Protein AF-A0A973DKZ0-F1 (afdb_monomer_lite)

Secondary structure (DSSP, 8-state):
---------S-EEEEEE-SS-EEEEETTTEEEEESSTTSS-EE-HHHHHHHHHHHTT----HHHHHHHHHTTHHHH-TT-HHHHHHHHHHHHHHHHHHHHHHHHHHHHHHHHT-

Structure (mmCIF, N/CA/C/O backbone):
data_AF-A0A973DKZ0-F1
#
_entry.id   AF-A0A973DKZ0-F1
#
loop_
_atom_site.group_PDB
_atom_site.id
_atom_site.type_symbol
_atom_site.label_atom_id
_atom_site.label_alt_id
_atom_site.label_comp_id
_atom_site.label_asym_id
_atom_site.label_entity_id
_atom_site.label_seq_id
_atom_site.pdbx_PDB_ins_code
_atom_site.Cartn_x
_atom_site.Cartn_y
_atom_site.Cartn_z
_atom_site.occupancy
_atom_site.B_iso_or_equiv
_atom_site.auth_seq_id
_atom_site.auth_comp_id
_atom_site.auth_asym_id
_atom_site.auth_atom_id
_atom_site.pdbx_PDB_model_num
ATOM 1 N N . THR A 1 1 ? -16.437 -27.345 32.672 1.00 46.78 1 THR A N 1
ATOM 2 C CA . THR A 1 1 ? -16.214 -27.683 31.249 1.00 46.78 1 THR A CA 1
ATOM 3 C C . THR A 1 1 ? -15.326 -26.619 30.627 1.00 46.78 1 THR A C 1
ATOM 5 O O . THR A 1 1 ? -15.747 -25.480 30.497 1.00 46.78 1 THR A O 1
ATOM 8 N N . LYS A 1 2 ? -14.056 -26.940 30.335 1.00 55.28 2 LYS A N 1
ATOM 9 C CA . LYS A 1 2 ? -13.105 -26.011 29.693 1.00 55.28 2 LYS A CA 1
ATOM 10 C C . LYS A 1 2 ? -13.323 -26.050 28.176 1.00 55.28 2 LYS A C 1
ATOM 12 O O . LYS A 1 2 ? -12.632 -26.775 27.472 1.00 55.28 2 LYS A O 1
ATOM 17 N N . GLY A 1 3 ? -14.368 -25.370 27.711 1.00 75.81 3 GLY A N 1
ATOM 18 C CA . GLY A 1 3 ? -14.687 -25.247 26.290 1.00 75.81 3 GLY A CA 1
ATOM 19 C C . GLY A 1 3 ? -14.058 -23.989 25.705 1.00 75.81 3 GLY A C 1
ATOM 20 O O . GLY A 1 3 ? -14.110 -22.930 26.325 1.00 75.81 3 GLY A O 1
ATOM 21 N N . TRP A 1 4 ? -13.476 -24.101 24.515 1.00 78.88 4 TRP A N 1
ATOM 22 C CA . TRP A 1 4 ? -13.115 -22.927 23.728 1.00 78.88 4 TRP A CA 1
ATOM 23 C C . TRP A 1 4 ? -14.396 -22.261 23.230 1.00 78.88 4 TRP A C 1
ATOM 25 O O . TRP A 1 4 ? -15.238 -22.923 22.626 1.00 78.88 4 TRP A O 1
ATOM 35 N N . THR A 1 5 ? -14.543 -20.961 23.482 1.00 79.75 5 THR A N 1
ATOM 36 C CA . THR A 1 5 ? -15.636 -20.162 22.925 1.00 79.75 5 THR A CA 1
ATOM 37 C C . THR A 1 5 ? -15.070 -19.037 22.077 1.00 79.75 5 THR A C 1
ATOM 39 O O . THR A 1 5 ? -14.040 -18.444 22.403 1.00 79.75 5 THR A O 1
ATOM 42 N N . LYS A 1 6 ? -15.731 -18.762 20.957 1.00 80.12 6 LYS A N 1
ATOM 43 C CA . LYS A 1 6 ? -15.329 -17.699 20.044 1.00 80.12 6 LYS A CA 1
ATOM 44 C C . LYS A 1 6 ? -15.836 -16.365 20.584 1.00 80.12 6 LYS A C 1
ATOM 46 O O . LYS A 1 6 ? -17.042 -16.167 20.672 1.00 80.12 6 LYS A O 1
ATOM 51 N N . LEU A 1 7 ? -14.913 -15.467 20.919 1.00 78.12 7 LEU A N 1
ATOM 52 C CA . LEU A 1 7 ? -15.228 -14.168 21.526 1.00 78.12 7 LEU A CA 1
ATOM 53 C C . LEU A 1 7 ? -15.408 -13.044 20.500 1.00 78.12 7 LEU A C 1
ATOM 55 O O . LEU A 1 7 ? -16.255 -12.178 20.684 1.00 78.12 7 LEU A O 1
ATOM 59 N N . ALA A 1 8 ? -14.628 -13.054 19.419 1.00 74.88 8 ALA A N 1
ATOM 60 C CA . ALA A 1 8 ? -14.662 -12.013 18.398 1.00 74.88 8 ALA A CA 1
ATOM 61 C C . ALA A 1 8 ? -14.360 -12.580 17.004 1.00 74.88 8 ALA A C 1
ATOM 63 O O . ALA A 1 8 ? -13.845 -13.691 16.853 1.00 74.88 8 ALA A O 1
ATOM 64 N N . ASN A 1 9 ? -14.727 -11.815 15.978 1.00 75.00 9 ASN A N 1
ATOM 65 C CA . ASN A 1 9 ? -14.556 -12.158 14.571 1.00 75.00 9 ASN A CA 1
ATOM 66 C C . ASN A 1 9 ? -13.652 -11.109 13.909 1.00 75.00 9 ASN A C 1
ATOM 68 O O . ASN A 1 9 ? -13.944 -9.922 14.012 1.00 75.00 9 ASN A O 1
ATOM 72 N N . GLY A 1 10 ? -12.599 -11.545 13.213 1.00 76.12 10 GLY A N 1
ATOM 73 C CA . GLY A 1 10 ? -11.676 -10.669 12.483 1.00 76.12 10 GLY A CA 1
ATOM 74 C C . GLY A 1 10 ? -10.213 -10.824 12.900 1.00 76.12 10 GLY A C 1
ATOM 75 O O . GLY A 1 10 ? -9.881 -11.643 13.757 1.00 76.12 10 GLY A O 1
ATOM 76 N N . ASP A 1 11 ? -9.351 -10.022 12.275 1.00 80.44 11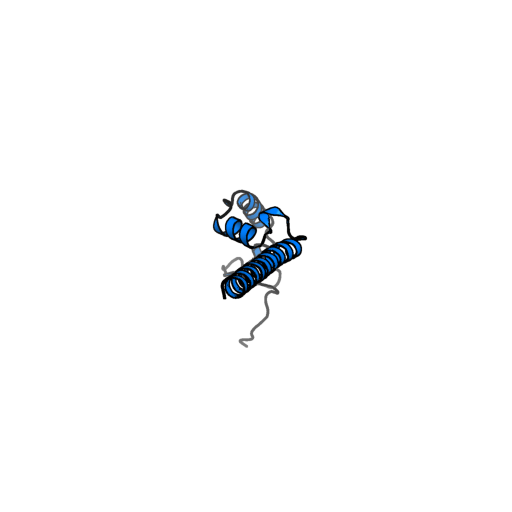 ASP A N 1
ATOM 77 C CA . ASP A 1 11 ? -7.915 -9.992 12.562 1.00 80.44 11 ASP A CA 1
ATOM 78 C C . ASP A 1 11 ? -7.646 -9.204 13.849 1.00 80.44 11 ASP A C 1
ATOM 80 O O . ASP A 1 11 ? -7.623 -7.965 13.870 1.00 80.44 11 ASP A O 1
ATOM 84 N N . ILE A 1 12 ? -7.456 -9.956 14.933 1.00 83.00 12 ILE A N 1
ATOM 85 C CA . ILE A 1 12 ? -7.060 -9.443 16.242 1.00 83.00 12 ILE A CA 1
ATOM 86 C C . ILE A 1 12 ? -5.532 -9.391 16.301 1.00 83.00 12 ILE A C 1
ATOM 88 O O . ILE A 1 12 ? -4.861 -10.416 16.203 1.00 83.00 12 ILE A O 1
ATOM 92 N N . HIS A 1 13 ? -4.979 -8.197 16.490 1.00 83.56 13 HIS A N 1
ATOM 93 C CA . HIS A 1 13 ? -3.535 -7.974 16.610 1.00 83.56 13 HIS A CA 1
ATOM 94 C C . HIS A 1 13 ? -3.057 -7.886 18.061 1.00 83.56 13 HIS A C 1
ATOM 96 O O . HIS A 1 13 ? -1.860 -7.982 18.317 1.00 83.56 13 HIS A O 1
ATOM 102 N N . GLY A 1 14 ? -3.977 -7.698 19.005 1.00 82.12 14 GLY A N 1
ATOM 103 C CA . GLY A 1 14 ? -3.668 -7.611 20.423 1.00 82.12 14 GLY A CA 1
ATOM 104 C C . GLY A 1 14 ? -4.909 -7.818 21.276 1.00 82.12 14 GLY A C 1
ATOM 105 O O . GLY A 1 14 ? -6.019 -7.474 20.870 1.00 82.12 14 GLY A O 1
ATOM 106 N N . VAL A 1 15 ? -4.690 -8.399 22.447 1.00 86.69 15 VAL A N 1
ATOM 107 C CA . VAL A 1 15 ? -5.682 -8.656 23.490 1.00 86.69 15 VAL A CA 1
ATOM 108 C C . VAL A 1 15 ? -5.095 -8.101 24.776 1.00 86.69 15 VAL A C 1
ATOM 110 O O . VAL A 1 15 ? -3.965 -8.444 25.118 1.00 86.69 15 VAL A O 1
ATOM 113 N N . ASP A 1 16 ? -5.863 -7.286 25.482 1.00 86.44 16 ASP A N 1
ATOM 114 C CA . ASP A 1 16 ? -5.559 -6.893 26.852 1.00 86.44 16 ASP A CA 1
ATOM 115 C C . ASP A 1 16 ? -6.770 -7.193 27.738 1.00 86.44 16 ASP A C 1
ATOM 117 O O . ASP A 1 16 ? -7.908 -6.862 27.404 1.00 86.44 16 ASP A O 1
ATOM 121 N N . ILE A 1 17 ? -6.527 -7.894 28.839 1.00 86.25 17 ILE A N 1
ATOM 122 C CA . ILE A 1 17 ? -7.562 -8.412 29.733 1.00 86.25 17 ILE A CA 1
ATOM 123 C C . ILE A 1 17 ? -7.261 -7.861 31.119 1.00 86.25 17 ILE A C 1
ATOM 125 O O . ILE A 1 17 ? -6.330 -8.309 31.783 1.00 86.25 17 ILE A O 1
ATOM 129 N N . SER A 1 18 ? -8.075 -6.905 31.553 1.00 84.62 18 SER A N 1
ATOM 130 C CA . SER A 1 18 ? -8.041 -6.346 32.900 1.00 84.62 18 SER A CA 1
ATOM 131 C C . SER A 1 18 ? -9.259 -6.812 33.703 1.00 84.62 18 SER A C 1
ATOM 133 O O . SER A 1 18 ? -10.240 -7.305 33.141 1.00 84.62 18 SER A O 1
ATOM 135 N N . GLU A 1 19 ? -9.221 -6.647 35.026 1.00 78.44 19 GLU A N 1
ATOM 136 C CA . GLU A 1 19 ? -10.309 -7.067 35.923 1.00 78.44 19 GLU A CA 1
ATOM 137 C C . GLU A 1 19 ? -11.636 -6.345 35.640 1.00 78.44 19 GLU A C 1
ATOM 139 O O . GLU A 1 19 ? -12.707 -6.891 35.895 1.00 78.44 19 GLU A O 1
ATOM 144 N N . GLN A 1 20 ? -11.572 -5.129 35.089 1.00 78.06 20 GLN A N 1
ATOM 145 C CA . GLN A 1 20 ? -12.742 -4.277 34.843 1.00 78.06 20 GLN A CA 1
ATOM 146 C C . GLN A 1 20 ? -13.125 -4.160 33.364 1.00 78.06 20 GLN A C 1
ATOM 148 O O . GLN A 1 20 ? -14.265 -3.817 33.058 1.00 78.06 20 GLN A O 1
ATOM 153 N N . GLN A 1 21 ? -12.200 -4.434 32.441 1.00 83.75 21 GLN A N 1
ATOM 154 C CA . GLN A 1 21 ? -12.451 -4.307 3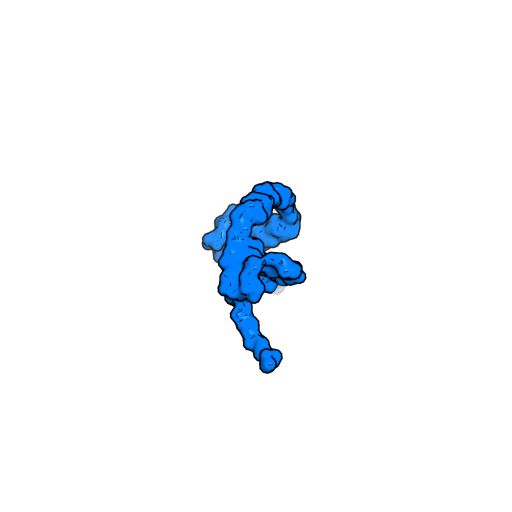1.007 1.0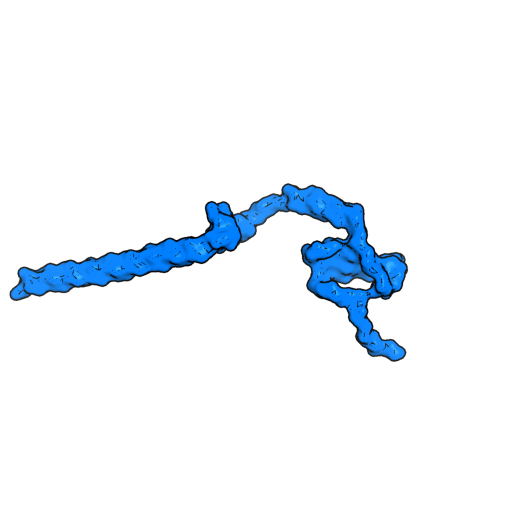0 83.75 21 GLN A CA 1
ATOM 155 C C . GLN A 1 21 ? -11.552 -5.233 30.194 1.00 83.75 21 GLN A C 1
ATOM 157 O O . GLN A 1 21 ? -10.381 -5.435 30.517 1.00 83.75 21 GLN A O 1
ATOM 162 N N . TRP A 1 22 ? -12.096 -5.780 29.114 1.00 88.38 22 TRP A N 1
ATOM 163 C CA . TRP A 1 22 ? -11.341 -6.512 28.104 1.00 88.38 22 TRP A CA 1
ATOM 164 C C . TRP A 1 22 ? -11.248 -5.641 26.863 1.00 88.38 22 TRP A C 1
ATOM 166 O O . TRP A 1 22 ? -12.248 -5.059 26.443 1.00 88.38 22 TRP A O 1
ATOM 176 N N . SER A 1 23 ? -10.073 -5.554 26.256 1.00 86.12 23 SER A N 1
ATOM 177 C CA . SER A 1 23 ? -9.875 -4.799 25.028 1.00 86.12 23 SER A CA 1
ATOM 178 C C . SER A 1 23 ? -9.221 -5.640 23.936 1.00 86.12 23 SER A C 1
ATOM 180 O O . SER A 1 23 ? -8.372 -6.499 24.179 1.00 86.12 23 SER A O 1
ATOM 182 N N . LEU A 1 24 ? -9.668 -5.405 22.707 1.00 86.94 24 LEU A N 1
ATOM 183 C CA . LEU A 1 24 ? -9.172 -6.029 21.492 1.00 86.94 24 LEU A CA 1
ATOM 184 C C . LEU A 1 24 ? -8.679 -4.953 20.541 1.00 86.94 24 LEU A C 1
ATOM 186 O O . LEU A 1 24 ? -9.359 -3.956 20.299 1.00 86.94 24 LEU A O 1
ATOM 190 N N . ILE A 1 25 ? -7.517 -5.194 19.947 1.00 83.00 25 ILE A N 1
ATOM 191 C CA . ILE A 1 25 ? -6.914 -4.306 18.960 1.00 83.00 25 ILE A CA 1
ATOM 192 C C . ILE A 1 25 ? -7.117 -4.926 17.583 1.00 83.00 25 ILE A C 1
ATOM 194 O O . ILE A 1 25 ? -6.554 -5.976 17.270 1.00 83.00 25 ILE A O 1
ATOM 198 N N . THR A 1 26 ? -7.905 -4.259 16.747 1.00 81.12 26 THR A N 1
ATOM 199 C CA . THR A 1 26 ? -8.187 -4.674 15.370 1.00 81.12 26 THR A CA 1
ATOM 200 C C . THR A 1 26 ? -7.578 -3.689 14.376 1.00 81.12 26 THR A C 1
ATOM 202 O O . THR A 1 26 ? -7.449 -2.493 14.644 1.00 81.12 26 THR A O 1
ATOM 205 N N . LYS A 1 27 ? -7.237 -4.172 13.179 1.00 71.19 27 LYS A N 1
ATOM 206 C CA . LYS A 1 27 ? -6.692 -3.323 12.107 1.00 71.19 27 LYS A CA 1
ATOM 207 C C . LYS A 1 27 ? -7.716 -2.348 11.524 1.00 71.19 27 LYS A C 1
ATOM 209 O O . LYS A 1 27 ? -7.348 -1.253 11.109 1.00 71.19 27 LYS A O 1
ATOM 214 N N . HIS A 1 28 ? -8.974 -2.778 11.439 1.00 67.12 28 HIS A N 1
ATOM 215 C CA . HIS A 1 28 ? -10.024 -2.068 10.705 1.00 67.12 28 HIS A CA 1
ATOM 216 C C . HIS A 1 28 ? -11.007 -1.319 11.607 1.00 67.12 28 HIS A C 1
ATOM 218 O O . HIS A 1 28 ? -11.521 -0.287 11.192 1.00 67.12 28 HIS A O 1
ATOM 224 N N . GLN A 1 29 ? -11.273 -1.824 12.814 1.00 67.88 29 GLN A N 1
ATOM 225 C CA . GLN A 1 29 ? -12.275 -1.270 13.733 1.00 67.88 29 GLN A CA 1
ATOM 226 C C . GLN A 1 29 ? -11.628 -0.577 14.944 1.00 67.88 29 GLN A C 1
ATOM 228 O O . GLN A 1 29 ? -12.329 -0.132 15.845 1.00 67.88 29 GLN A O 1
ATOM 233 N N . GLY A 1 30 ? -10.295 -0.463 14.968 1.00 75.94 30 GLY A N 1
ATOM 234 C CA . GLY A 1 30 ? -9.564 0.156 16.068 1.00 75.94 30 GLY A CA 1
ATOM 235 C C . GLY A 1 30 ? -9.615 -0.686 17.341 1.00 75.94 30 GLY A C 1
ATOM 236 O O . GLY A 1 30 ? -9.490 -1.914 17.291 1.00 75.94 30 GLY A O 1
ATOM 237 N N . ILE A 1 31 ? -9.762 -0.009 18.479 1.00 82.25 31 ILE A N 1
ATOM 238 C CA . ILE A 1 31 ? -9.808 -0.640 19.798 1.00 82.25 31 ILE A CA 1
ATOM 239 C C . ILE A 1 31 ? -11.268 -0.901 20.172 1.00 82.25 31 ILE A C 1
ATOM 241 O O . ILE A 1 31 ? -12.065 0.028 20.329 1.00 82.25 31 ILE A O 1
ATOM 245 N N . MET A 1 32 ? -11.604 -2.180 20.315 1.00 84.19 32 MET A N 1
ATOM 246 C CA . MET A 1 32 ? -12.887 -2.640 20.832 1.00 84.19 32 MET A CA 1
ATOM 247 C C . MET A 1 32 ? -12.754 -2.930 22.319 1.00 84.19 32 MET A C 1
ATOM 249 O O . MET A 1 32 ? -11.809 -3.596 22.731 1.00 84.19 32 MET A O 1
ATOM 253 N N . VAL A 1 33 ? -13.709 -2.466 23.114 1.00 86.69 33 VAL A N 1
ATOM 254 C CA . VAL A 1 33 ? -13.737 -2.657 24.564 1.00 86.69 33 VAL A CA 1
ATOM 255 C C . VAL A 1 33 ? -15.010 -3.401 24.942 1.00 86.69 33 VAL A C 1
ATOM 257 O O . VAL A 1 33 ? -16.087 -3.161 24.391 1.00 86.69 33 VAL A O 1
ATOM 260 N N . SER A 1 34 ? -14.876 -4.320 25.885 1.00 84.62 34 SER A N 1
ATOM 261 C CA . SER A 1 34 ? -15.965 -5.073 26.481 1.00 84.62 34 SER A CA 1
ATOM 262 C C . SER A 1 34 ? -15.897 -4.940 28.000 1.00 84.62 34 SER A C 1
ATOM 264 O O . SER A 1 34 ? -14.869 -5.216 28.619 1.00 84.62 34 SER A O 1
ATOM 266 N N . LEU A 1 35 ? -17.008 -4.508 28.594 1.00 83.00 35 LEU A N 1
ATOM 267 C CA . LEU A 1 35 ? -17.192 -4.401 30.048 1.00 83.00 35 LEU A CA 1
ATOM 268 C C . LEU A 1 35 ? -17.922 -5.624 30.627 1.00 83.00 35 LEU A C 1
ATOM 270 O O . LEU A 1 35 ? -18.055 -5.771 31.836 1.00 83.00 35 LEU A O 1
ATOM 274 N N . ASP A 1 36 ? -18.409 -6.510 29.761 1.00 80.31 36 ASP A N 1
ATOM 275 C CA . ASP A 1 36 ? -19.251 -7.656 30.097 1.00 80.31 36 ASP A CA 1
ATOM 276 C C . ASP A 1 36 ? -18.561 -8.996 29.796 1.00 80.31 36 ASP A C 1
ATOM 278 O O . ASP A 1 36 ? -19.217 -9.992 29.479 1.00 80.31 36 ASP A O 1
ATOM 282 N N . GLN A 1 37 ? -17.230 -9.018 29.932 1.00 78.62 37 GLN A N 1
ATOM 283 C CA . GLN A 1 37 ? -16.382 -10.207 29.769 1.00 78.62 37 GLN A CA 1
ATOM 284 C C . GLN A 1 37 ? -16.488 -10.838 28.368 1.00 78.62 37 GLN A C 1
ATOM 286 O O . GLN A 1 37 ? -16.563 -12.057 28.208 1.00 78.62 37 GLN A O 1
ATOM 291 N N . GLY A 1 38 ? -16.512 -9.998 27.335 1.00 72.06 38 GLY A N 1
ATOM 292 C CA . GLY A 1 38 ? -16.494 -10.406 25.932 1.00 72.06 38 GLY A CA 1
ATOM 293 C C . GLY A 1 38 ? -17.854 -10.800 25.356 1.00 72.06 38 GLY A C 1
ATOM 294 O O . GLY A 1 38 ? -17.888 -11.420 24.293 1.00 72.06 38 GLY A O 1
ATOM 295 N N . LYS A 1 39 ? -18.968 -10.466 26.027 1.00 77.31 39 LYS A N 1
ATOM 296 C CA . LYS A 1 39 ? -20.326 -10.703 25.500 1.00 77.31 39 LYS A CA 1
ATOM 297 C C . LYS A 1 39 ? -20.754 -9.621 24.509 1.00 77.31 39 LYS A C 1
ATOM 299 O O . LYS A 1 39 ? -21.392 -9.942 23.508 1.00 77.31 39 LYS A O 1
ATOM 304 N N . SER A 1 40 ? -20.379 -8.368 24.748 1.00 81.69 40 SER A N 1
ATOM 305 C CA . SER A 1 40 ? -20.609 -7.246 23.845 1.00 81.69 40 SER A CA 1
ATOM 306 C C . SER A 1 40 ? -19.338 -6.428 23.657 1.00 81.69 40 SER A C 1
ATOM 308 O O . SER A 1 40 ? -18.576 -6.165 24.589 1.00 81.69 40 SER A O 1
ATOM 310 N N . TRP A 1 41 ? -19.110 -6.032 22.408 1.00 82.62 41 TRP A N 1
ATOM 311 C CA . TRP A 1 41 ? -17.937 -5.279 21.987 1.00 82.62 41 TRP A CA 1
ATOM 312 C C . TRP A 1 41 ? -18.382 -3.915 21.487 1.00 82.62 41 TRP A C 1
ATOM 314 O O . TRP A 1 41 ? -19.175 -3.822 20.550 1.00 82.62 41 TRP A O 1
ATOM 324 N N . HIS A 1 42 ? -17.854 -2.861 22.099 1.00 82.31 42 HIS A N 1
ATOM 325 C CA . HIS A 1 42 ? -18.122 -1.485 21.710 1.00 82.31 42 HIS A CA 1
ATOM 326 C C . HIS A 1 42 ? -16.818 -0.820 21.279 1.00 82.31 42 HIS A C 1
ATOM 328 O O . HIS A 1 42 ? -15.782 -0.973 21.923 1.00 82.31 42 HIS A O 1
ATOM 334 N N . SER A 1 43 ? -16.855 -0.084 20.170 1.00 77.69 43 SER A N 1
ATOM 335 C CA . SER A 1 43 ? -15.714 0.729 19.750 1.00 77.69 43 SER A CA 1
ATOM 336 C C . SER A 1 43 ? -15.599 1.927 20.685 1.00 77.69 43 SER A C 1
ATOM 338 O O . SER A 1 43 ? -16.550 2.704 20.804 1.00 77.69 43 SER A O 1
ATOM 340 N N . ASP A 1 44 ? -14.445 2.115 21.323 1.00 75.25 44 ASP A N 1
ATOM 341 C CA . ASP A 1 44 ? -14.222 3.324 22.114 1.00 75.25 44 ASP A CA 1
ATOM 342 C C . ASP A 1 44 ? -13.933 4.491 21.162 1.00 75.25 44 ASP A C 1
ATOM 344 O O . ASP A 1 44 ? -12.863 4.592 20.553 1.00 75.25 44 ASP A O 1
ATOM 348 N N . ILE A 1 45 ? -14.921 5.372 21.004 1.00 72.75 45 ILE A N 1
ATOM 349 C CA . ILE A 1 45 ? -14.853 6.529 20.105 1.00 72.75 45 ILE A CA 1
ATOM 350 C C . ILE A 1 45 ? -13.759 7.510 20.555 1.00 72.75 45 ILE A C 1
ATOM 352 O O . ILE A 1 45 ? -13.117 8.124 19.706 1.00 72.75 45 ILE A O 1
ATOM 356 N N . LYS A 1 46 ? -13.483 7.647 21.862 1.00 74.81 46 LYS A N 1
ATOM 357 C CA . LYS A 1 46 ? -12.426 8.544 22.358 1.00 74.81 46 LYS A CA 1
ATOM 358 C C . LYS A 1 46 ? -11.049 8.020 21.984 1.00 74.81 46 LYS A C 1
ATOM 360 O O . LYS A 1 46 ? -10.241 8.781 21.457 1.00 74.81 46 LYS A O 1
ATOM 365 N N . ILE A 1 47 ? -10.795 6.734 22.211 1.00 71.06 47 ILE A N 1
ATOM 366 C CA . ILE A 1 47 ? -9.514 6.112 21.856 1.00 71.06 47 ILE A CA 1
ATOM 367 C C . ILE A 1 47 ? -9.336 6.094 20.335 1.00 71.06 47 ILE A C 1
ATOM 369 O O . ILE A 1 47 ? -8.261 6.415 19.833 1.00 71.06 47 ILE A O 1
ATOM 373 N N . THR A 1 48 ? -10.402 5.800 19.590 1.00 70.81 48 THR A N 1
ATOM 374 C CA . THR A 1 48 ? -10.391 5.836 18.121 1.00 70.81 48 THR A CA 1
ATOM 375 C C . THR A 1 48 ? -10.075 7.241 17.603 1.00 70.81 48 THR A C 1
ATOM 377 O O . THR A 1 48 ? -9.234 7.396 16.721 1.00 70.81 48 THR A O 1
ATOM 380 N N . ASN A 1 49 ? -10.667 8.282 18.193 1.00 72.25 49 ASN A N 1
ATOM 381 C CA . ASN A 1 49 ? -10.392 9.669 17.819 1.00 72.25 49 ASN A CA 1
ATOM 382 C C . ASN A 1 49 ? -8.971 10.115 18.190 1.00 72.25 49 ASN A C 1
ATOM 384 O O . ASN A 1 49 ? -8.351 10.826 17.404 1.00 72.25 49 ASN A O 1
ATOM 388 N N . LEU A 1 50 ? -8.429 9.674 19.331 1.00 71.88 50 LEU A N 1
ATOM 389 C CA . LEU A 1 50 ? -7.031 9.923 19.709 1.00 71.88 50 LEU A CA 1
ATOM 390 C C . LEU A 1 50 ? -6.044 9.208 18.775 1.00 71.88 50 LEU A C 1
ATOM 392 O O . LEU A 1 50 ? -5.039 9.780 18.367 1.00 71.88 50 LEU A O 1
ATOM 396 N N . LEU A 1 51 ? -6.335 7.967 18.386 1.00 68.81 51 LEU A N 1
ATOM 397 C CA . LEU A 1 51 ? -5.521 7.234 17.415 1.00 68.81 51 LEU A CA 1
ATOM 398 C C . LEU A 1 51 ? -5.565 7.883 16.030 1.00 68.81 51 LEU A C 1
ATOM 400 O O . LEU A 1 51 ? -4.539 7.931 15.349 1.00 68.81 51 LEU A O 1
ATOM 404 N N . ASN A 1 52 ? -6.730 8.389 15.621 1.00 68.62 52 ASN A N 1
ATOM 405 C CA . ASN A 1 52 ? -6.896 9.102 14.359 1.00 68.62 52 ASN A CA 1
ATOM 406 C C . ASN A 1 52 ? -6.174 10.455 14.377 1.00 68.62 52 ASN A C 1
ATOM 408 O O . ASN A 1 52 ? -5.488 10.772 13.411 1.00 68.62 52 ASN A O 1
ATOM 412 N N . SER A 1 53 ? -6.228 11.210 15.479 1.00 67.50 53 SER A N 1
ATOM 413 C CA . SER A 1 53 ? -5.485 12.473 15.599 1.00 67.50 53 SER A CA 1
ATOM 414 C C . SER A 1 53 ? -3.964 12.271 15.625 1.00 67.50 53 SER A C 1
ATOM 416 O O . SER A 1 53 ? -3.220 13.122 15.143 1.00 67.50 53 SER A O 1
ATOM 418 N N . MET A 1 54 ? -3.485 11.119 16.107 1.00 63.28 54 MET A N 1
ATOM 419 C CA . MET A 1 54 ? -2.077 10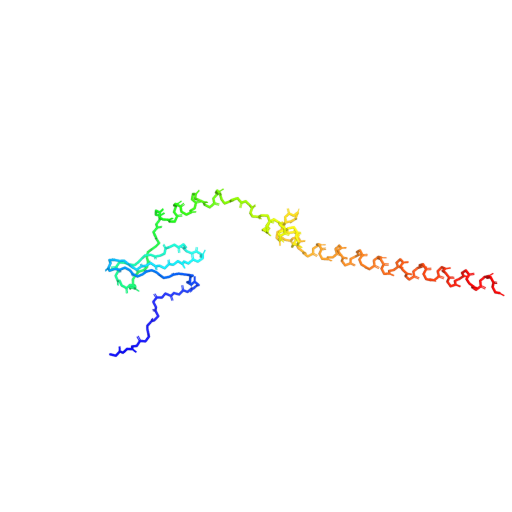.712 16.006 1.00 63.28 54 MET A CA 1
ATOM 420 C C . MET A 1 54 ? -1.704 10.122 14.635 1.00 63.28 54 MET A C 1
ATOM 422 O O . MET A 1 54 ? -0.522 10.056 14.291 1.00 63.28 54 MET A O 1
ATOM 426 N N . ALA A 1 55 ? -2.673 9.657 13.838 1.00 60.84 55 ALA A N 1
ATOM 427 C CA . ALA A 1 55 ? -2.405 9.038 12.541 1.00 60.84 55 ALA A CA 1
ATOM 428 C C . ALA A 1 55 ? -1.882 10.046 11.507 1.00 60.84 55 ALA A C 1
ATOM 430 O O . ALA A 1 55 ? -0.988 9.687 10.738 1.00 60.84 55 ALA A O 1
ATOM 431 N N . ASP A 1 56 ? -2.354 11.294 11.557 1.00 58.16 56 ASP A N 1
ATOM 432 C CA . ASP A 1 56 ? -1.890 12.387 10.688 1.00 58.16 56 ASP A CA 1
ATOM 433 C C . ASP A 1 56 ? -0.453 12.839 10.990 1.00 58.16 56 ASP A C 1
ATOM 435 O O . ASP A 1 56 ? 0.191 13.474 10.159 1.00 58.16 56 ASP A O 1
ATOM 439 N N . GLN A 1 57 ? 0.093 12.469 12.153 1.00 55.56 57 GLN A N 1
ATOM 440 C CA . GLN A 1 57 ? 1.448 12.839 12.569 1.00 55.56 57 GLN A CA 1
ATOM 441 C C . GLN A 1 57 ? 2.488 11.740 12.339 1.00 55.56 57 GLN A C 1
ATOM 443 O O . GLN A 1 57 ? 3.643 11.895 12.737 1.00 55.56 57 GLN A O 1
ATOM 448 N N . ARG A 1 58 ? 2.125 10.612 11.711 1.00 58.53 58 ARG A N 1
ATOM 449 C CA . ARG A 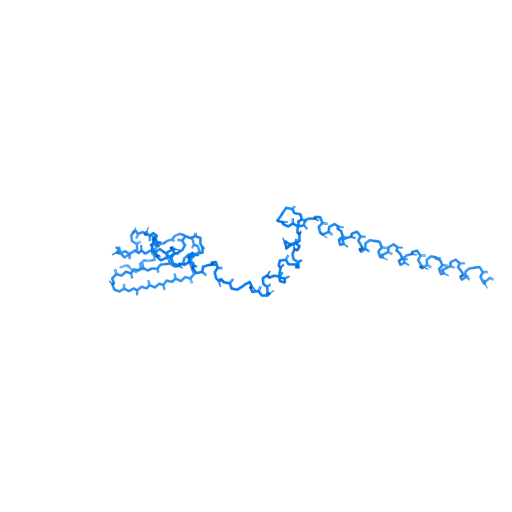1 58 ? 3.120 9.571 11.430 1.00 58.53 58 ARG A CA 1
ATOM 450 C C . ARG A 1 58 ? 4.066 10.084 10.345 1.00 58.53 58 ARG A C 1
ATOM 452 O O . ARG A 1 58 ? 3.613 10.279 9.215 1.00 58.53 58 ARG A O 1
ATOM 459 N N . PRO A 1 59 ? 5.369 10.263 10.635 1.00 57.12 59 PRO A N 1
ATOM 460 C CA . PRO A 1 59 ? 6.322 10.648 9.609 1.00 57.12 59 PRO A CA 1
ATOM 461 C C . PRO A 1 59 ? 6.259 9.604 8.497 1.00 57.12 59 PRO A C 1
ATOM 463 O O . PRO A 1 59 ? 6.245 8.398 8.771 1.00 57.12 59 PRO A O 1
ATOM 466 N N . ILE A 1 60 ? 6.163 10.065 7.248 1.00 59.03 60 ILE A N 1
ATOM 467 C CA . ILE A 1 60 ? 6.167 9.191 6.076 1.00 59.03 60 ILE A CA 1
ATOM 468 C C . ILE A 1 60 ? 7.446 8.360 6.158 1.00 59.03 60 ILE A C 1
ATOM 470 O O . ILE A 1 60 ? 8.546 8.859 5.933 1.00 59.03 60 ILE A O 1
ATOM 474 N N . GLN A 1 61 ? 7.302 7.093 6.547 1.00 67.62 61 GLN A N 1
ATOM 475 C CA . GLN A 1 61 ? 8.437 6.194 6.657 1.00 67.62 61 GLN A CA 1
ATOM 476 C C . GLN A 1 61 ? 9.044 6.065 5.267 1.00 67.62 61 GLN A C 1
ATOM 478 O O . GLN A 1 61 ? 8.350 5.697 4.317 1.00 67.62 61 GLN A O 1
ATOM 483 N N . LEU A 1 62 ? 10.341 6.345 5.156 1.00 64.38 62 LEU A N 1
ATOM 484 C CA . LEU A 1 62 ? 11.078 6.271 3.897 1.00 64.38 62 LEU A CA 1
ATOM 485 C C . LEU A 1 62 ? 10.891 4.903 3.219 1.00 64.38 62 LEU A C 1
ATOM 487 O O . LEU A 1 62 ? 10.761 4.828 2.004 1.00 64.38 62 LEU A O 1
ATOM 491 N N . GLY A 1 63 ? 10.752 3.833 4.010 1.00 65.31 63 GLY A N 1
ATOM 492 C CA . GLY A 1 63 ? 10.428 2.494 3.513 1.00 65.31 63 GLY A CA 1
ATOM 493 C C . GLY A 1 63 ? 9.058 2.389 2.831 1.00 65.31 63 GLY A C 1
ATOM 494 O O . GLY A 1 63 ? 8.928 1.689 1.832 1.00 65.31 63 GLY A O 1
ATOM 495 N N . LYS A 1 64 ? 8.040 3.117 3.304 1.00 65.56 64 LYS A N 1
ATOM 496 C CA . LYS A 1 64 ? 6.717 3.166 2.664 1.00 65.56 64 LYS A CA 1
ATOM 497 C C . LYS A 1 64 ? 6.758 3.975 1.368 1.00 65.56 64 LYS A C 1
ATOM 499 O O . LYS A 1 64 ? 6.173 3.540 0.385 1.00 65.56 64 LYS A O 1
ATOM 504 N N . LEU A 1 65 ? 7.508 5.078 1.342 1.00 67.25 65 LEU A N 1
ATOM 505 C CA . LEU A 1 65 ? 7.737 5.858 0.123 1.00 67.25 65 LEU A CA 1
ATOM 506 C C . LEU A 1 65 ? 8.507 5.047 -0.927 1.00 67.25 65 LEU A C 1
ATOM 508 O O . LEU A 1 65 ? 8.107 5.006 -2.083 1.00 67.25 65 LEU A O 1
ATOM 512 N N . MET A 1 66 ? 9.572 4.356 -0.515 1.00 68.50 66 MET A N 1
ATOM 513 C CA . MET A 1 66 ? 10.365 3.486 -1.385 1.00 68.50 66 MET A CA 1
ATOM 514 C C . MET A 1 66 ? 9.514 2.342 -1.943 1.00 68.50 66 MET A C 1
ATOM 516 O O . MET A 1 66 ? 9.589 2.036 -3.129 1.00 68.50 66 MET A O 1
ATOM 520 N N . ASN A 1 67 ? 8.655 1.746 -1.113 1.00 67.75 67 ASN A N 1
ATOM 521 C CA . ASN A 1 67 ? 7.727 0.704 -1.540 1.00 67.75 67 ASN A CA 1
ATOM 522 C C . ASN A 1 67 ? 6.652 1.244 -2.503 1.00 67.75 67 ASN A C 1
ATOM 524 O O . ASN A 1 67 ? 6.356 0.623 -3.523 1.00 67.75 67 ASN A O 1
ATOM 528 N N . ASP A 1 68 ? 6.096 2.426 -2.235 1.00 63.38 68 ASP A N 1
ATOM 529 C CA . ASP A 1 68 ? 5.123 3.069 -3.124 1.00 63.38 68 ASP A CA 1
ATOM 530 C C . ASP A 1 68 ? 5.767 3.531 -4.446 1.00 63.38 68 ASP A C 1
ATOM 532 O O . ASP A 1 68 ? 5.106 3.498 -5.484 1.00 63.38 68 ASP A O 1
ATOM 536 N N . LEU A 1 69 ? 7.055 3.893 -4.450 1.00 68.94 69 LEU A N 1
ATOM 537 C CA . LEU A 1 69 ? 7.830 4.173 -5.662 1.00 68.94 69 LEU A CA 1
ATOM 538 C C . LEU A 1 69 ? 8.093 2.885 -6.454 1.00 68.94 69 LEU A C 1
ATOM 540 O O . LEU A 1 69 ? 7.827 2.834 -7.652 1.00 68.94 69 LEU A O 1
ATOM 544 N N . HIS A 1 70 ? 8.545 1.826 -5.779 1.00 67.94 70 HIS A N 1
ATOM 545 C CA . HIS A 1 70 ? 8.833 0.527 -6.389 1.00 67.94 70 HIS A CA 1
ATOM 546 C C . HIS A 1 70 ? 7.581 -0.132 -6.983 1.00 67.94 70 HIS A C 1
ATOM 548 O O . HIS A 1 70 ? 7.639 -0.757 -8.036 1.00 67.94 70 HIS A O 1
ATOM 554 N N . THR A 1 71 ? 6.422 0.055 -6.348 1.00 63.81 71 THR A N 1
ATOM 555 C CA . THR A 1 71 ? 5.131 -0.436 -6.854 1.00 63.81 71 THR A CA 1
ATOM 556 C C . THR A 1 71 ? 4.437 0.531 -7.823 1.00 63.81 71 THR A C 1
ATOM 558 O O . THR A 1 71 ? 3.288 0.285 -8.200 1.00 63.81 71 THR A O 1
ATOM 561 N N . GLY A 1 72 ? 5.085 1.641 -8.205 1.00 58.91 72 GLY A N 1
ATOM 562 C CA . GLY A 1 72 ? 4.546 2.665 -9.114 1.00 58.91 72 GLY A CA 1
ATOM 563 C C . GLY A 1 72 ? 3.350 3.449 -8.556 1.00 58.91 72 GLY A C 1
ATOM 564 O O . GLY A 1 72 ? 2.746 4.272 -9.248 1.00 58.91 72 GLY A O 1
ATOM 565 N N . LYS A 1 73 ? 2.990 3.213 -7.291 1.00 60.16 73 LYS A N 1
ATOM 566 C CA . LYS A 1 73 ? 1.822 3.786 -6.619 1.00 60.16 73 LYS A CA 1
ATOM 567 C C . LYS A 1 73 ? 2.007 5.276 -6.323 1.00 60.16 73 LYS A C 1
ATOM 569 O O . LYS A 1 73 ? 1.026 6.013 -6.386 1.00 60.16 73 LYS A O 1
ATOM 574 N N . ALA A 1 74 ? 3.244 5.705 -6.058 1.00 56.34 74 ALA A N 1
ATOM 575 C CA . ALA A 1 74 ? 3.598 7.092 -5.747 1.00 56.34 74 ALA A CA 1
ATOM 576 C C . ALA A 1 74 ? 3.505 8.041 -6.955 1.00 56.34 74 ALA A C 1
ATOM 578 O O . ALA A 1 74 ? 3.239 9.223 -6.770 1.00 56.34 74 ALA A O 1
ATOM 579 N N . LEU A 1 75 ? 3.706 7.539 -8.180 1.00 58.69 75 LEU A N 1
ATOM 580 C CA . LEU A 1 75 ? 3.722 8.377 -9.386 1.00 58.69 75 LEU A CA 1
ATOM 581 C C . LEU A 1 75 ? 2.384 8.387 -10.137 1.00 58.69 75 LEU A C 1
ATOM 583 O O . LEU A 1 75 ? 2.055 9.397 -10.749 1.00 58.69 75 LEU A O 1
ATOM 587 N N . MET A 1 76 ? 1.604 7.296 -10.108 1.00 56.94 76 MET A N 1
ATOM 588 C CA . MET A 1 76 ? 0.390 7.188 -10.940 1.00 56.94 76 MET A CA 1
ATOM 589 C C . MET A 1 76 ? -0.839 6.570 -10.253 1.00 56.94 76 MET A C 1
ATOM 591 O O . MET A 1 76 ? -1.863 6.365 -10.897 1.00 56.94 76 MET A O 1
ATOM 595 N N . GLY A 1 77 ? -0.815 6.326 -8.939 1.00 54.81 77 GLY A N 1
ATOM 596 C CA . GLY A 1 77 ? -2.000 5.870 -8.206 1.00 54.81 77 GLY A CA 1
ATOM 597 C C . GLY A 1 77 ? -2.460 4.441 -8.552 1.00 54.81 77 GLY A C 1
ATOM 598 O O . GLY A 1 77 ? -2.054 3.815 -9.529 1.00 54.81 77 GLY A O 1
ATOM 599 N N . SER A 1 78 ? -3.329 3.877 -7.707 1.00 57.53 78 SER A N 1
ATOM 600 C CA . SER A 1 78 ? -3.661 2.438 -7.686 1.00 57.53 78 SER A CA 1
ATOM 601 C C . SER A 1 78 ? -4.254 1.850 -8.980 1.00 57.53 78 SER A C 1
ATOM 603 O O . SER A 1 78 ? -4.314 0.627 -9.090 1.00 57.53 78 SER A O 1
ATOM 605 N N . LYS A 1 79 ? -4.704 2.676 -9.934 1.00 60.62 79 LYS A N 1
ATOM 606 C CA . LYS A 1 79 ? -5.309 2.226 -11.200 1.00 60.62 79 LYS A CA 1
ATOM 607 C C . LYS A 1 79 ? -4.293 1.946 -12.311 1.00 60.62 79 LYS A C 1
ATOM 609 O O . LYS A 1 79 ? -4.597 1.171 -13.207 1.00 60.62 79 LYS A O 1
ATOM 614 N N . TYR A 1 80 ? -3.095 2.522 -12.243 1.00 60.59 80 TYR A N 1
ATOM 615 C CA . TYR A 1 80 ? -2.129 2.493 -13.348 1.00 60.59 80 TYR A CA 1
ATOM 616 C C . TYR A 1 80 ? -0.907 1.610 -13.077 1.00 60.59 80 TYR A C 1
ATOM 618 O O . TYR A 1 80 ? 0.057 1.640 -13.833 1.00 60.59 80 TYR A O 1
ATOM 626 N N . LYS A 1 81 ? -0.942 0.761 -12.042 1.00 62.22 81 LYS A N 1
ATOM 627 C CA . LYS A 1 81 ? 0.131 -0.219 -11.782 1.00 62.22 81 LYS A CA 1
ATOM 628 C C . LYS A 1 81 ? 0.441 -1.104 -12.997 1.00 62.22 81 LYS A C 1
ATOM 630 O O . LYS A 1 81 ? 1.585 -1.496 -13.186 1.00 62.22 81 LYS A O 1
ATOM 635 N N . TRP A 1 82 ? -0.569 -1.387 -13.819 1.00 67.75 82 TRP A N 1
ATOM 636 C CA . TRP A 1 82 ? -0.428 -2.213 -15.017 1.00 67.75 82 TRP A CA 1
ATOM 637 C C . TRP A 1 82 ? 0.338 -1.501 -16.146 1.00 67.75 82 TRP A C 1
ATOM 639 O O . TRP A 1 82 ? 1.208 -2.109 -16.757 1.00 67.75 82 TRP A O 1
ATOM 649 N N . ILE A 1 83 ? 0.146 -0.183 -16.318 1.00 75.94 83 ILE A N 1
ATOM 650 C CA . ILE A 1 83 ? 0.868 0.605 -17.338 1.00 75.94 83 ILE A CA 1
ATOM 651 C C . ILE A 1 83 ? 2.377 0.645 -17.065 1.00 75.94 83 ILE A C 1
ATOM 653 O O . ILE A 1 83 ? 3.189 0.663 -17.984 1.00 75.94 83 ILE A O 1
ATOM 657 N N . TRP A 1 84 ? 2.759 0.639 -15.784 1.00 73.38 84 TRP A N 1
ATOM 658 C CA . TRP A 1 84 ? 4.159 0.639 -15.369 1.00 73.38 84 TRP A CA 1
ATOM 659 C C . TRP A 1 84 ? 4.868 -0.658 -15.762 1.00 73.38 84 TRP A C 1
ATOM 661 O O . TRP A 1 84 ? 6.005 -0.617 -16.230 1.00 73.38 84 TRP A O 1
ATOM 671 N N . ALA A 1 85 ? 4.187 -1.796 -15.606 1.00 77.94 85 ALA A N 1
ATOM 672 C CA . ALA A 1 85 ? 4.708 -3.086 -16.042 1.00 77.94 85 ALA A CA 1
ATOM 673 C C . ALA A 1 85 ? 4.874 -3.131 -17.568 1.00 77.94 85 ALA A C 1
ATOM 675 O O . ALA A 1 85 ? 5.912 -3.585 -18.049 1.00 77.94 85 ALA A O 1
ATOM 676 N N . ASP A 1 86 ? 3.912 -2.584 -18.315 1.00 83.56 86 ASP A N 1
ATOM 677 C CA . ASP A 1 86 ? 3.961 -2.545 -19.779 1.00 83.56 86 ASP A CA 1
ATOM 678 C C . ASP A 1 86 ? 5.111 -1.678 -20.303 1.00 83.56 86 ASP A C 1
ATOM 680 O O . ASP A 1 86 ? 5.817 -2.084 -21.224 1.00 83.56 86 ASP A O 1
ATOM 684 N N . ILE A 1 87 ? 5.366 -0.517 -19.689 1.00 85.31 87 ILE A N 1
ATOM 685 C CA . ILE A 1 87 ? 6.511 0.337 -20.047 1.00 85.31 87 ILE A CA 1
ATOM 686 C C . ILE A 1 87 ? 7.829 -0.397 -19.780 1.00 85.31 87 ILE A C 1
ATOM 688 O O . ILE A 1 87 ? 8.727 -0.381 -20.623 1.00 85.31 87 ILE A O 1
ATOM 692 N N . LEU A 1 88 ? 7.953 -1.071 -18.633 1.00 86.00 88 LEU A N 1
ATOM 693 C CA . LEU A 1 88 ? 9.164 -1.819 -18.292 1.00 86.00 88 LEU A CA 1
ATOM 694 C C . LEU A 1 88 ? 9.401 -2.976 -19.275 1.00 86.00 88 LEU A C 1
ATOM 696 O O . LEU A 1 88 ? 10.517 -3.171 -19.760 1.00 86.00 88 LEU A O 1
ATOM 700 N N . ALA A 1 89 ? 8.337 -3.711 -19.605 1.00 88.19 89 ALA A N 1
ATOM 701 C CA . ALA A 1 89 ? 8.365 -4.776 -20.597 1.00 88.19 89 ALA A CA 1
ATOM 702 C C . ALA A 1 89 ? 8.749 -4.234 -21.980 1.00 88.19 89 ALA A C 1
ATOM 704 O O . ALA A 1 89 ? 9.604 -4.809 -22.652 1.00 88.19 89 ALA A O 1
ATOM 705 N N . PHE A 1 90 ? 8.193 -3.091 -22.381 1.00 93.31 90 PHE A N 1
ATOM 706 C CA . PHE A 1 90 ? 8.508 -2.443 -23.650 1.00 93.31 90 PHE A CA 1
ATOM 707 C C . PHE A 1 90 ? 9.987 -2.050 -23.748 1.00 93.31 90 PHE A C 1
ATOM 709 O O . PHE A 1 90 ? 10.630 -2.320 -24.764 1.00 93.31 90 PHE A O 1
ATOM 716 N N . VAL A 1 91 ? 10.559 -1.482 -22.682 1.00 93.94 91 VAL A N 1
ATOM 717 C CA . VAL A 1 91 ? 11.992 -1.148 -22.623 1.00 93.94 91 VAL A CA 1
ATOM 718 C C . VAL A 1 91 ? 12.854 -2.406 -22.754 1.00 93.94 91 VAL A C 1
ATOM 720 O O . VAL A 1 91 ? 13.813 -2.402 -23.524 1.00 93.94 91 VAL A O 1
ATOM 723 N N . LEU A 1 92 ? 12.505 -3.501 -22.071 1.00 93.75 92 LEU A N 1
ATOM 724 C CA . LEU A 1 92 ? 13.232 -4.776 -22.167 1.00 93.75 92 LEU A CA 1
ATOM 725 C C . LEU A 1 92 ? 13.162 -5.391 -23.572 1.00 93.75 92 LEU A C 1
ATOM 727 O O . LEU A 1 92 ? 14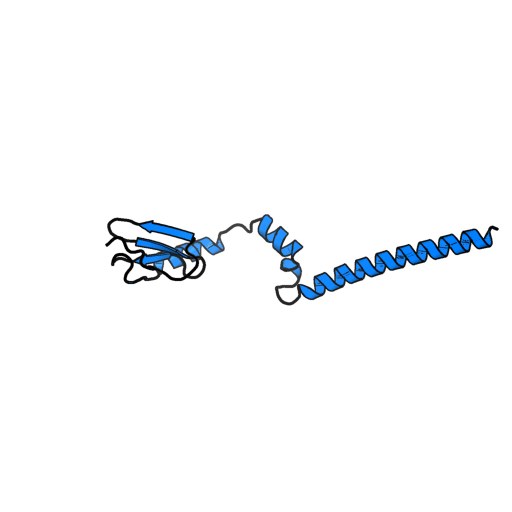.168 -5.898 -24.081 1.00 93.75 92 LEU A O 1
ATOM 731 N N . VAL A 1 93 ? 12.000 -5.315 -24.223 1.00 96.00 93 VAL A N 1
ATOM 732 C CA . VAL A 1 93 ? 11.817 -5.755 -25.612 1.00 96.00 93 VAL A CA 1
ATOM 733 C C . VAL A 1 93 ? 12.677 -4.914 -26.553 1.00 96.00 93 VAL A C 1
ATOM 735 O O . VAL A 1 93 ? 13.414 -5.473 -27.365 1.00 96.00 93 VAL A O 1
ATOM 738 N N . MET A 1 94 ? 12.656 -3.586 -26.411 1.00 94.00 94 MET A N 1
ATOM 739 C CA . MET A 1 94 ? 13.500 -2.684 -27.200 1.00 94.00 94 MET A CA 1
ATOM 740 C C . MET A 1 94 ? 14.985 -2.977 -27.002 1.00 94.00 94 MET A C 1
ATOM 742 O O . MET A 1 94 ? 15.729 -3.058 -27.980 1.00 94.00 94 MET A O 1
ATOM 746 N N . LEU A 1 95 ? 15.426 -3.210 -25.766 1.00 93.62 95 LEU A N 1
ATOM 747 C CA . LEU A 1 95 ? 16.821 -3.527 -25.470 1.00 93.62 95 LEU A CA 1
ATOM 748 C C . LEU A 1 95 ? 17.254 -4.842 -26.137 1.00 93.62 95 LEU A C 1
ATOM 750 O O . LEU A 1 95 ? 18.315 -4.910 -26.760 1.00 93.62 95 LEU A O 1
ATOM 754 N N . SER A 1 96 ? 16.393 -5.859 -26.083 1.00 93.88 96 SER A N 1
ATOM 755 C CA . SER A 1 96 ? 16.624 -7.162 -26.717 1.00 93.88 96 SER A CA 1
ATOM 756 C C . SER A 1 96 ? 16.703 -7.046 -28.243 1.00 93.88 96 SER A C 1
ATOM 758 O O . SER A 1 96 ? 17.642 -7.551 -28.861 1.00 93.88 96 SER A O 1
ATOM 760 N N . LEU A 1 97 ? 15.768 -6.312 -28.856 1.00 94.06 97 LEU A N 1
ATOM 761 C CA . LEU A 1 97 ? 15.770 -6.025 -30.293 1.00 94.06 97 LEU A CA 1
ATOM 762 C C . LEU A 1 97 ? 17.026 -5.261 -30.721 1.00 94.06 97 LEU A C 1
ATOM 764 O O . LEU A 1 97 ? 17.622 -5.577 -31.750 1.00 94.06 97 LEU A O 1
ATOM 768 N N . THR A 1 98 ? 17.467 -4.296 -29.914 1.00 93.38 98 THR A N 1
ATOM 769 C CA . THR A 1 98 ? 18.676 -3.510 -30.194 1.00 93.38 98 THR A CA 1
ATOM 770 C C . THR A 1 98 ? 19.925 -4.395 -30.170 1.00 93.38 98 THR A C 1
ATOM 772 O O . THR A 1 98 ? 20.773 -4.291 -31.060 1.00 93.38 98 THR A O 1
ATOM 775 N N . GLY A 1 99 ? 20.017 -5.331 -29.220 1.00 91.44 99 GLY A N 1
ATOM 776 C CA . GLY A 1 99 ? 21.093 -6.324 -29.171 1.00 91.44 99 GLY A CA 1
ATOM 777 C C . GLY A 1 99 ? 21.127 -7.223 -30.412 1.00 91.44 99 GLY A C 1
ATOM 778 O O . GLY A 1 99 ? 22.182 -7.388 -31.030 1.00 91.44 99 GLY A O 1
ATOM 779 N N . ILE A 1 100 ? 19.968 -7.740 -30.835 1.00 93.25 100 ILE A N 1
ATOM 780 C CA . ILE A 1 100 ? 19.833 -8.559 -32.053 1.00 93.25 100 ILE A CA 1
ATOM 781 C C . ILE A 1 100 ? 20.232 -7.754 -33.297 1.00 93.25 100 ILE A C 1
ATOM 783 O O . ILE A 1 100 ? 20.975 -8.246 -34.151 1.00 93.25 100 ILE A O 1
ATOM 787 N N . TYR A 1 101 ? 19.801 -6.496 -33.388 1.00 92.69 101 TYR A N 1
ATOM 788 C CA . TYR A 1 101 ? 20.158 -5.599 -34.484 1.00 92.69 101 TYR A CA 1
ATOM 789 C C . TYR A 1 101 ? 21.673 -5.362 -34.567 1.00 92.69 101 TYR A C 1
ATOM 791 O O . TYR A 1 101 ? 22.270 -5.484 -35.642 1.00 92.69 101 TYR A O 1
ATOM 799 N N . MET A 1 102 ? 22.325 -5.077 -33.435 1.00 91.44 102 MET A N 1
ATOM 800 C CA . MET A 1 102 ? 23.779 -4.904 -33.378 1.00 91.44 102 MET A CA 1
ATOM 801 C C . MET A 1 102 ? 24.526 -6.184 -33.760 1.00 91.44 102 MET A C 1
ATOM 803 O O . MET A 1 102 ? 25.517 -6.115 -34.494 1.00 91.44 102 MET A O 1
ATOM 807 N N . TRP A 1 103 ? 24.041 -7.347 -33.317 1.00 91.44 103 TRP A N 1
ATOM 808 C CA . TRP A 1 103 ? 24.600 -8.639 -33.705 1.00 91.44 103 TRP A CA 1
ATOM 809 C C . TRP A 1 103 ? 24.516 -8.843 -35.218 1.00 91.44 103 TRP A C 1
ATOM 811 O O . TRP A 1 103 ? 25.533 -9.125 -35.854 1.00 91.44 103 TRP A O 1
ATOM 821 N N . TRP A 1 104 ? 23.353 -8.601 -35.823 1.00 89.81 104 TRP A N 1
ATOM 822 C CA . TRP A 1 104 ? 23.177 -8.758 -37.265 1.00 89.81 104 TRP A CA 1
ATOM 823 C C . TRP A 1 104 ? 24.064 -7.792 -38.063 1.00 89.81 104 TRP A C 1
ATOM 825 O O . TRP A 1 104 ? 24.736 -8.202 -39.014 1.00 89.81 104 TRP A O 1
ATOM 835 N N . LYS A 1 105 ? 24.158 -6.525 -37.642 1.00 88.25 105 LYS A N 1
ATOM 836 C CA . LYS A 1 105 ? 25.078 -5.542 -38.238 1.00 88.25 105 LYS A CA 1
ATOM 837 C C . LYS A 1 105 ? 26.538 -6.006 -38.152 1.00 88.25 105 LYS A C 1
ATOM 839 O O . LYS A 1 105 ? 27.291 -5.843 -39.112 1.00 88.25 105 LYS A O 1
ATOM 844 N N . SER A 1 106 ? 26.936 -6.600 -37.027 1.00 84.38 106 SER A N 1
ATOM 845 C CA . SER A 1 106 ? 28.278 -7.161 -36.830 1.00 84.38 106 SER A CA 1
ATOM 846 C C . SER A 1 106 ? 28.549 -8.345 -37.768 1.00 84.38 106 SER A C 1
ATOM 848 O O . SER A 1 106 ? 29.600 -8.385 -38.405 1.00 84.38 106 SER A O 1
ATOM 850 N N . GLN A 1 107 ? 27.585 -9.258 -37.941 1.00 85.62 107 GLN A N 1
ATOM 851 C CA . GLN A 1 107 ? 27.709 -10.394 -38.867 1.00 85.62 107 GLN A CA 1
ATOM 852 C C . GLN A 1 107 ? 27.814 -9.947 -40.330 1.00 85.62 107 GLN A C 1
ATOM 854 O O . GLN A 1 107 ? 28.693 -10.417 -41.049 1.00 85.62 107 GLN A O 1
ATOM 859 N N . LYS A 1 108 ? 26.990 -8.982 -40.767 1.00 82.25 108 LYS A N 1
ATOM 860 C CA . LYS A 1 108 ? 27.075 -8.428 -42.132 1.00 82.25 108 LYS A CA 1
ATOM 861 C C . LYS A 1 108 ? 28.434 -7.783 -42.409 1.00 82.25 108 LYS A C 1
ATOM 863 O O . LYS A 1 108 ? 28.988 -7.977 -43.484 1.00 82.25 108 LYS A O 1
ATOM 868 N N . ARG A 1 109 ? 29.005 -7.073 -41.428 1.00 74.94 109 ARG A N 1
ATOM 869 C CA . ARG A 1 109 ? 30.368 -6.523 -41.535 1.00 74.94 109 ARG A CA 1
ATOM 870 C C . ARG A 1 109 ? 31.427 -7.612 -41.685 1.00 74.94 109 ARG A C 1
ATOM 872 O O . ARG A 1 109 ? 32.339 -7.438 -42.477 1.00 74.94 109 ARG A O 1
ATOM 879 N N . LYS A 1 110 ? 31.314 -8.722 -40.953 1.00 73.50 110 LYS A N 1
ATOM 880 C CA . LYS A 1 110 ? 32.265 -9.843 -41.055 1.00 73.50 110 LYS A CA 1
ATOM 881 C C . LYS A 1 110 ? 32.197 -10.554 -42.407 1.00 73.50 110 LYS A C 1
ATOM 883 O O . LYS A 1 110 ? 33.232 -10.971 -42.906 1.00 73.50 110 LYS A O 1
ATOM 888 N N . LEU A 1 111 ? 31.005 -10.662 -42.994 1.00 74.44 111 LEU A N 1
ATOM 889 C CA . LEU A 1 111 ? 30.808 -11.248 -44.323 1.00 74.44 111 LEU A CA 1
ATOM 890 C C . LEU A 1 111 ? 31.300 -10.342 -45.458 1.00 74.44 111 LEU A C 1
ATOM 892 O O . LEU A 1 111 ? 31.727 -10.855 -46.475 1.00 74.44 111 LEU A O 1
ATOM 896 N N . ALA A 1 112 ? 31.259 -9.019 -45.286 1.00 70.44 112 ALA A N 1
ATOM 897 C CA . ALA A 1 112 ? 31.755 -8.070 -46.287 1.00 70.44 112 ALA A CA 1
ATOM 898 C C . ALA A 1 112 ? 33.290 -7.909 -46.295 1.00 70.44 112 ALA A C 1
ATOM 900 O O . ALA A 1 112 ? 33.830 -7.295 -47.207 1.00 70.44 112 ALA A O 1
ATOM 901 N N . ILE A 1 113 ? 33.981 -8.399 -45.258 1.00 66.44 113 ILE A N 1
ATOM 902 C CA . ILE A 1 113 ? 35.448 -8.324 -45.108 1.00 66.44 113 ILE A CA 1
ATOM 903 C C . ILE A 1 113 ? 36.113 -9.673 -45.473 1.00 66.44 113 ILE A C 1
ATOM 905 O O . ILE A 1 113 ? 37.336 -9.786 -45.448 1.00 66.44 113 ILE A O 1
ATOM 909 N N . LYS A 1 114 ? 35.322 -10.697 -45.813 1.00 49.94 114 LYS A N 1
ATOM 910 C CA . LYS A 1 114 ? 35.796 -12.007 -46.270 1.00 49.94 114 LYS A CA 1
ATOM 911 C C . LYS A 1 114 ? 35.558 -12.148 -47.768 1.00 49.94 114 LYS A C 1
ATOM 913 O O . LYS A 1 114 ? 36.418 -12.776 -48.416 1.00 49.94 114 LYS A O 1
#

Radius of gyration: 28.77 Å; chains: 1; bounding box: 56×40×82 Å

Foldseek 3Di:
DPDDDDLDDADFPDWDDDPQKIWTAHPPLGIWIDRPRRPDTDRDPVNVVVVVVCVVVDPPPVVNVVVCVVQVCVPPHDPCSVVVVVVVVVVVVVVVVVVVVVVVVVVVVVVVVD

pLDDT: mean 75.64, std 11.68, range [46.78, 96.0]

Sequence (114 aa):
TKGWTKLANGDIHGVDISEQQWSLITKHQGIMVSLDQGKSWHSDIKITNLLNSMADQRPIQLGKLMNDLHTGKALMGSKYKWIWADILAFVLVMLSLTGIYMWWKSQKRKLAIK